Protein AF-A0A416FDR7-F1 (afdb_monomer_lite)

Radius of gyration: 17.63 Å; chains: 1; bounding box: 41×29×49 Å

Foldseek 3Di:
DAWLDDDLAWTWDPLDVQKIKIKGQKDFDDDPQDPFDFQDDDQPQWAAPDPSDDRQWIFGQAKGWDDDDPRGHIDIDGGGFIGGNRTGIDGHPPLVPMDMDMGGDPVVCDDPPVVNVSSVVVVVVVSVD

pLDDT: mean 95.28, std 3.85, range [82.25, 98.5]

Sequence (129 aa):
MEVLAQTEYQDMYRIKDGVLLVVNKFTRMEIPGVDFPLVSGDGKNRRKYNKNCQDALQILKKDFVHEKSWMEDKWQVSAGTVLYHRQPIQVTTDKSKWKYEIKTTGTMFSGTSAEMMDILREIEGVING

Secondary structure (DSSP, 8-state):
-EEEEE-SSEEEEEEETTEEEEEE-EEEPPBTTBSS----SSSTTEEES-TTS-TTEEEESS-EEE---SSS--EEE-TT-EEETTEEEEE---GGG-EEEEEESTT-S---HHHHHHHHHHHHHHHH-

Structure (mmCIF, N/CA/C/O backbone):
data_AF-A0A416FDR7-F1
#
_entry.id   AF-A0A416FDR7-F1
#
loop_
_atom_site.group_PDB
_atom_site.id
_atom_site.type_symbol
_atom_site.label_atom_id
_atom_site.label_alt_id
_atom_site.label_comp_id
_atom_site.label_asym_id
_atom_site.label_entity_id
_atom_site.label_seq_id
_atom_site.pdbx_PDB_ins_code
_atom_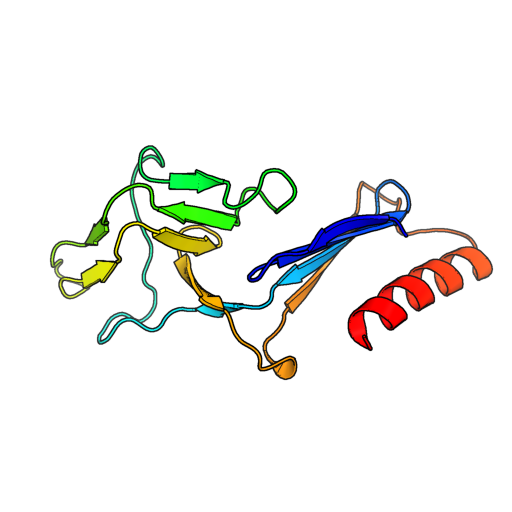site.Cartn_x
_atom_site.Cartn_y
_atom_site.Cartn_z
_atom_site.occupancy
_atom_site.B_iso_or_equiv
_atom_site.auth_seq_id
_atom_site.auth_comp_id
_atom_site.auth_asym_id
_atom_site.auth_atom_id
_atom_site.pdbx_PDB_model_num
ATOM 1 N N . MET A 1 1 ? -15.761 -1.539 12.731 1.00 91.44 1 MET A N 1
ATOM 2 C CA . MET A 1 1 ? -14.916 -1.814 11.545 1.00 91.44 1 MET A CA 1
ATOM 3 C C . MET A 1 1 ? -15.696 -2.154 10.263 1.00 91.44 1 MET A C 1
ATOM 5 O O . MET A 1 1 ? -16.604 -2.975 10.294 1.00 91.44 1 MET A O 1
ATOM 9 N N . GLU A 1 2 ? -15.279 -1.606 9.119 1.00 96.44 2 GLU A N 1
ATOM 10 C CA . GLU A 1 2 ? -15.723 -1.942 7.752 1.00 96.44 2 GLU A CA 1
ATOM 11 C C . GLU A 1 2 ? -14.506 -2.245 6.856 1.00 96.44 2 GLU A C 1
ATOM 13 O O . GLU A 1 2 ? -13.498 -1.536 6.900 1.00 96.44 2 GLU A O 1
ATOM 18 N N . VAL A 1 3 ? -14.601 -3.277 6.011 1.00 97.38 3 VAL A N 1
ATOM 19 C CA . VAL A 1 3 ? -13.572 -3.611 5.012 1.00 97.38 3 VAL A CA 1
ATOM 20 C C . VAL A 1 3 ? -13.833 -2.822 3.728 1.00 97.38 3 VAL A C 1
ATOM 22 O O . VAL A 1 3 ? -14.811 -3.073 3.028 1.00 97.38 3 VAL A O 1
ATOM 25 N N . LEU A 1 4 ? -12.948 -1.882 3.390 1.00 97.19 4 LEU A N 1
ATOM 26 C CA . LEU A 1 4 ? -13.065 -1.062 2.177 1.00 97.19 4 LEU A CA 1
ATOM 27 C C . LEU A 1 4 ? -12.392 -1.723 0.968 1.00 97.19 4 LEU A C 1
ATOM 29 O O . LEU A 1 4 ? -12.878 -1.626 -0.162 1.00 97.19 4 LEU A O 1
ATOM 33 N N . ALA A 1 5 ? -11.250 -2.371 1.192 1.00 97.25 5 ALA A N 1
ATOM 34 C CA . ALA A 1 5 ? -10.518 -3.110 0.173 1.00 97.25 5 ALA A CA 1
ATOM 35 C C . ALA A 1 5 ? -9.719 -4.239 0.819 1.00 97.25 5 ALA A C 1
ATOM 37 O O . ALA A 1 5 ? -9.091 -4.031 1.854 1.00 97.25 5 ALA A O 1
ATOM 38 N N . GLN A 1 6 ? -9.687 -5.391 0.156 1.00 97.19 6 GLN A N 1
ATOM 39 C CA . GLN A 1 6 ? -8.704 -6.437 0.400 1.00 97.19 6 GLN A CA 1
ATOM 40 C C . GLN A 1 6 ? -8.127 -6.849 -0.946 1.00 97.19 6 GLN A C 1
ATOM 42 O O . GLN A 1 6 ? -8.848 -7.326 -1.823 1.00 97.19 6 GLN A O 1
ATOM 47 N N . THR A 1 7 ? -6.847 -6.574 -1.155 1.00 97.69 7 THR A N 1
ATOM 48 C CA . THR A 1 7 ? -6.177 -6.820 -2.439 1.00 97.69 7 THR A CA 1
ATOM 49 C C . THR A 1 7 ? -4.809 -7.427 -2.204 1.00 97.69 7 THR A C 1
ATOM 51 O O . THR A 1 7 ? -4.317 -7.424 -1.085 1.00 97.69 7 THR A O 1
ATOM 54 N N . GLU A 1 8 ? -4.149 -7.920 -3.246 1.00 97.81 8 GLU A N 1
ATOM 55 C CA . GLU A 1 8 ? -2.808 -8.505 -3.113 1.00 97.81 8 GLU A CA 1
ATOM 56 C C . GLU A 1 8 ? -1.779 -7.513 -2.542 1.00 97.81 8 GLU A C 1
ATOM 58 O O . GLU A 1 8 ? -0.911 -7.899 -1.767 1.00 97.81 8 GLU A O 1
ATOM 63 N N . TYR A 1 9 ? -1.911 -6.223 -2.866 1.00 98.31 9 TYR A N 1
ATOM 64 C CA . TYR A 1 9 ? -0.948 -5.189 -2.486 1.00 98.31 9 TYR A CA 1
ATOM 65 C C . TYR A 1 9 ? -1.363 -4.386 -1.255 1.00 98.31 9 TYR A C 1
ATOM 67 O O . TYR A 1 9 ? -0.508 -3.953 -0.483 1.00 98.31 9 TYR A O 1
ATOM 75 N N . GLN A 1 10 ? -2.655 -4.128 -1.074 1.00 98.06 10 GLN A N 1
ATOM 76 C CA . GLN A 1 10 ? -3.110 -3.233 -0.019 1.00 98.06 10 GLN A CA 1
ATOM 77 C C . GLN A 1 10 ? -4.500 -3.588 0.484 1.00 98.06 10 GLN A C 1
ATOM 79 O O . GLN A 1 10 ? -5.430 -3.749 -0.314 1.00 98.06 10 GLN A O 1
ATOM 84 N N . ASP A 1 11 ? -4.631 -3.608 1.805 1.00 98.19 11 ASP A N 1
ATOM 85 C CA . ASP A 1 11 ? -5.915 -3.693 2.482 1.00 98.19 11 ASP A CA 1
ATOM 86 C C . ASP A 1 11 ? -6.239 -2.357 3.146 1.00 98.19 11 ASP A C 1
ATOM 88 O O . ASP A 1 11 ? -5.355 -1.631 3.612 1.00 98.19 11 ASP A O 1
ATOM 92 N N . MET A 1 12 ? -7.521 -2.022 3.149 1.00 97.94 12 MET A N 1
ATOM 93 C CA . MET A 1 12 ? -8.049 -0.767 3.661 1.00 97.94 12 MET A CA 1
ATOM 94 C C . MET A 1 12 ? -9.231 -1.086 4.562 1.00 97.94 12 MET A C 1
ATOM 96 O O . MET A 1 12 ? -10.230 -1.647 4.105 1.00 97.94 12 MET A O 1
ATOM 100 N N . TYR A 1 13 ? -9.136 -0.679 5.819 1.00 98.06 13 TYR A N 1
ATOM 101 C CA . TYR A 1 13 ? -10.182 -0.856 6.814 1.00 98.06 13 TYR A CA 1
ATOM 102 C C . TYR A 1 13 ? -10.608 0.510 7.329 1.00 98.06 13 TYR A C 1
ATOM 104 O O . TYR A 1 13 ? -9.767 1.350 7.650 1.00 98.06 13 TYR A O 1
ATOM 112 N N . ARG A 1 14 ? -11.913 0.741 7.431 1.00 97.50 14 ARG A N 1
ATOM 113 C CA . ARG A 1 14 ? -12.464 1.853 8.202 1.00 97.50 14 ARG A CA 1
ATOM 114 C C . ARG A 1 14 ? -12.741 1.338 9.603 1.00 97.50 14 ARG A C 1
ATOM 116 O O . ARG A 1 14 ? -13.647 0.536 9.795 1.00 97.50 14 ARG A O 1
ATOM 123 N N . ILE A 1 15 ? -11.942 1.776 10.567 1.00 97.62 15 ILE A N 1
ATOM 124 C CA . ILE A 1 15 ? -12.097 1.382 11.973 1.00 97.62 15 ILE A CA 1
ATOM 125 C C . ILE A 1 15 ? -13.351 2.072 12.522 1.00 97.62 15 ILE A C 1
ATOM 127 O O . ILE A 1 15 ? -14.349 1.435 12.855 1.00 97.62 15 ILE A O 1
ATOM 131 N N . LYS A 1 16 ? -13.361 3.402 12.418 1.00 94.94 16 LYS A N 1
ATOM 132 C CA . LYS A 1 16 ? -14.526 4.270 12.625 1.00 94.94 16 LYS A CA 1
ATOM 133 C C . LYS A 1 16 ? -14.514 5.404 11.606 1.00 94.94 16 LYS A C 1
ATOM 135 O O . LYS A 1 16 ? -13.563 5.544 10.834 1.00 94.94 16 LYS A O 1
ATOM 140 N N . ASP A 1 17 ? -15.562 6.221 11.604 1.00 94.06 17 ASP A N 1
ATOM 141 C CA . ASP A 1 17 ? -15.571 7.418 10.768 1.00 94.06 17 ASP A CA 1
ATOM 142 C C . ASP A 1 17 ? -14.349 8.307 11.060 1.00 94.06 17 ASP A C 1
ATOM 144 O O . ASP A 1 17 ? -13.951 8.493 12.213 1.00 94.06 17 ASP A O 1
ATOM 148 N N . GLY A 1 18 ? -13.701 8.784 9.998 1.00 94.56 18 GLY A N 1
ATOM 149 C CA . GLY A 1 18 ? -12.455 9.545 10.085 1.00 94.56 18 GLY A CA 1
ATOM 150 C C . GLY A 1 18 ? -11.216 8.775 10.573 1.00 94.56 18 GLY A C 1
ATOM 151 O O . GLY A 1 18 ? -10.199 9.423 10.802 1.00 94.56 18 GLY A O 1
ATOM 152 N N . VAL A 1 19 ? -11.250 7.442 10.733 1.00 97.19 19 VAL A N 1
ATOM 153 C CA . VAL A 1 19 ? -10.078 6.612 11.089 1.00 97.19 19 VAL A CA 1
ATOM 154 C C . VAL A 1 19 ? -9.970 5.403 10.159 1.00 97.19 19 VAL A C 1
ATOM 156 O O . VAL A 1 19 ? -10.793 4.485 10.195 1.00 97.19 19 VAL A O 1
ATOM 159 N N . LEU A 1 20 ? -8.911 5.374 9.353 1.00 97.62 20 LEU A N 1
ATOM 160 C CA . LEU A 1 20 ? -8.588 4.270 8.455 1.00 97.62 20 LEU A CA 1
ATOM 161 C C . LEU A 1 20 ? -7.328 3.544 8.919 1.00 97.62 20 LEU A C 1
ATOM 163 O O . LEU A 1 20 ? -6.351 4.182 9.300 1.00 97.62 20 LEU A O 1
ATOM 167 N N . LEU A 1 21 ? -7.329 2.222 8.798 1.00 98.19 21 LEU A N 1
ATOM 168 C CA . LEU A 1 21 ? -6.130 1.397 8.855 1.00 98.19 21 LEU A CA 1
ATOM 169 C C . LEU A 1 21 ? -5.779 0.949 7.435 1.00 98.19 21 LEU A C 1
ATOM 171 O O . LEU A 1 21 ? -6.602 0.357 6.733 1.00 98.19 21 LEU A O 1
ATOM 175 N N . VAL A 1 22 ? -4.549 1.232 7.023 1.00 98.25 22 VAL A N 1
ATOM 176 C CA . VAL A 1 22 ? -3.980 0.808 5.745 1.00 98.25 22 VAL A CA 1
ATOM 177 C C . VAL A 1 22 ? -2.929 -0.258 6.002 1.00 98.25 22 VAL A C 1
ATOM 179 O O . VAL A 1 22 ? -2.006 -0.034 6.784 1.00 98.25 22 VAL A O 1
ATOM 182 N N . VAL A 1 23 ? -3.032 -1.389 5.310 1.00 98.44 23 VAL A N 1
ATOM 183 C CA . VAL A 1 23 ? -2.042 -2.471 5.358 1.00 98.44 23 VAL A CA 1
ATOM 184 C C . VAL A 1 23 ? -1.397 -2.599 3.987 1.00 98.44 23 VAL A C 1
ATOM 186 O O . VAL A 1 23 ? -2.044 -3.010 3.029 1.00 98.44 23 VAL A O 1
ATOM 189 N N . ASN A 1 24 ? -0.124 -2.236 3.876 1.00 98.38 24 ASN A N 1
ATOM 190 C CA . ASN A 1 24 ? 0.674 -2.385 2.662 1.00 98.38 24 ASN A CA 1
ATOM 191 C C . ASN A 1 24 ? 1.432 -3.716 2.701 1.00 98.38 24 ASN A C 1
ATOM 193 O O . ASN A 1 24 ? 2.273 -3.920 3.577 1.00 98.38 24 ASN A O 1
ATOM 197 N N . LYS A 1 25 ? 1.169 -4.585 1.722 1.00 98.31 25 LYS A N 1
ATOM 198 C CA . LYS A 1 25 ? 1.659 -5.973 1.642 1.00 98.31 25 LYS A CA 1
ATOM 199 C C . LYS A 1 25 ? 2.723 -6.153 0.562 1.00 98.31 25 LYS A C 1
ATOM 201 O O . LYS A 1 25 ? 2.736 -7.130 -0.182 1.00 98.31 25 LYS A O 1
ATOM 206 N N . PHE A 1 26 ? 3.592 -5.160 0.422 1.00 98.38 26 PHE A N 1
ATOM 207 C CA . PHE A 1 26 ? 4.580 -5.105 -0.647 1.00 98.38 26 PHE A CA 1
ATOM 208 C C . PHE A 1 26 ? 5.914 -4.545 -0.175 1.00 98.38 26 PHE A C 1
ATOM 210 O O . PHE A 1 26 ? 5.995 -3.773 0.782 1.00 98.38 26 PHE A O 1
ATOM 2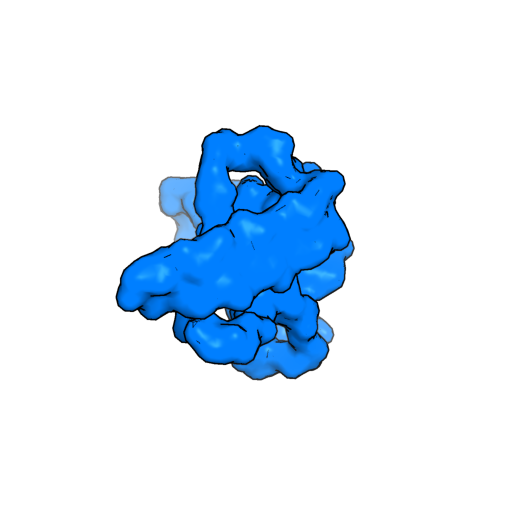17 N N . THR A 1 27 ? 6.958 -4.881 -0.920 1.00 97.75 27 THR A N 1
ATOM 218 C CA . THR A 1 27 ? 8.277 -4.257 -0.830 1.00 97.75 27 THR A CA 1
ATOM 219 C C . THR A 1 27 ? 8.618 -3.560 -2.138 1.00 97.75 27 THR A C 1
ATOM 221 O O . THR A 1 27 ? 7.900 -3.660 -3.136 1.00 97.75 27 THR A O 1
ATOM 224 N N . ARG A 1 28 ? 9.727 -2.819 -2.131 1.00 95.88 28 ARG A N 1
ATOM 225 C CA . ARG A 1 28 ? 10.309 -2.295 -3.364 1.00 95.88 28 ARG A CA 1
ATOM 226 C C . ARG A 1 28 ? 10.672 -3.461 -4.280 1.00 95.88 28 ARG A C 1
ATOM 228 O O . ARG A 1 28 ? 11.192 -4.475 -3.817 1.00 95.88 28 ARG A O 1
ATOM 235 N N . MET A 1 29 ? 10.377 -3.302 -5.562 1.00 96.25 29 MET A N 1
ATOM 236 C CA . MET A 1 29 ? 10.898 -4.188 -6.591 1.00 96.25 29 MET A CA 1
ATOM 237 C C . MET A 1 29 ? 12.369 -3.839 -6.810 1.00 96.25 29 MET A C 1
ATOM 239 O O . MET A 1 29 ? 12.704 -2.670 -7.008 1.00 96.25 29 MET A O 1
ATOM 243 N N . GLU A 1 30 ? 13.234 -4.845 -6.747 1.00 94.19 30 GLU A N 1
ATOM 244 C CA . GLU A 1 30 ? 14.651 -4.683 -7.059 1.00 94.19 30 GLU A CA 1
ATOM 245 C C . GLU A 1 30 ? 14.834 -4.619 -8.573 1.00 94.19 30 GLU A C 1
ATOM 247 O O . GLU A 1 30 ? 14.276 -5.429 -9.315 1.00 94.19 30 GLU A O 1
ATOM 252 N N . ILE A 1 31 ? 15.616 -3.644 -9.028 1.00 92.44 31 ILE A N 1
ATOM 253 C CA . ILE A 1 31 ? 16.020 -3.521 -10.424 1.00 92.44 31 ILE A CA 1
ATOM 254 C C . ILE A 1 31 ? 17.550 -3.554 -10.439 1.00 92.44 31 ILE A C 1
ATOM 256 O O . ILE A 1 31 ? 18.169 -2.704 -9.796 1.00 92.44 31 ILE A O 1
ATOM 260 N N . PRO A 1 32 ? 18.177 -4.533 -11.118 1.00 89.12 32 PRO A N 1
ATOM 261 C CA . PRO A 1 32 ? 19.628 -4.670 -11.119 1.00 89.12 32 PRO A CA 1
ATOM 262 C C . PRO A 1 32 ? 20.330 -3.376 -11.541 1.00 89.12 32 PRO A C 1
ATOM 264 O O . PRO A 1 32 ? 20.024 -2.819 -12.593 1.00 89.12 32 PRO A O 1
ATOM 267 N N . GLY A 1 33 ? 21.267 -2.909 -10.714 1.00 86.94 33 GLY A N 1
ATOM 268 C CA . GLY A 1 33 ? 22.033 -1.685 -10.969 1.00 86.94 33 GLY A CA 1
ATOM 269 C C . GLY A 1 33 ? 21.276 -0.376 -10.718 1.00 86.94 33 GLY A C 1
ATOM 270 O O . GLY A 1 33 ? 21.783 0.679 -11.087 1.00 86.94 33 GLY A O 1
ATOM 271 N N . VAL A 1 34 ? 20.084 -0.420 -10.109 1.00 89.62 34 VAL A N 1
ATOM 272 C CA . VAL A 1 34 ? 19.268 0.771 -9.834 1.00 89.62 34 VAL A CA 1
ATOM 273 C C . VAL A 1 34 ? 18.835 0.790 -8.370 1.00 89.62 34 VAL A C 1
ATOM 275 O O . VAL A 1 34 ? 17.964 0.028 -7.953 1.00 89.62 34 VAL A O 1
ATOM 278 N N . ASP A 1 35 ? 19.397 1.715 -7.594 1.00 85.62 35 ASP A N 1
ATOM 279 C CA . ASP A 1 35 ? 19.135 1.804 -6.151 1.00 85.62 35 ASP A CA 1
ATOM 280 C C . ASP A 1 35 ? 17.706 2.283 -5.832 1.00 85.62 35 ASP A C 1
ATOM 282 O O . ASP A 1 35 ? 17.072 1.832 -4.872 1.00 85.62 35 ASP A O 1
ATOM 286 N N . PHE A 1 36 ? 17.170 3.204 -6.642 1.00 86.56 36 PHE A N 1
ATOM 287 C CA . PHE A 1 36 ? 15.868 3.836 -6.407 1.00 86.56 36 PHE A CA 1
ATOM 288 C C . PHE A 1 36 ? 15.073 4.011 -7.706 1.00 86.56 36 PHE A C 1
ATOM 290 O O . PHE A 1 36 ? 14.881 5.138 -8.165 1.00 86.56 36 PHE A O 1
ATOM 297 N N . PRO A 1 37 ? 14.550 2.919 -8.294 1.00 91.81 37 PRO A N 1
ATOM 298 C CA . PRO A 1 37 ? 13.824 3.013 -9.549 1.00 91.81 37 PRO A CA 1
ATOM 299 C C . PRO A 1 37 ? 12.552 3.844 -9.373 1.00 91.81 37 PRO A C 1
ATOM 301 O O . PRO A 1 37 ? 11.678 3.529 -8.559 1.00 91.81 37 PRO A O 1
ATOM 304 N N . LEU A 1 38 ? 12.443 4.919 -10.151 1.00 93.56 38 LEU A N 1
ATOM 305 C CA . LEU A 1 38 ? 11.285 5.806 -10.169 1.00 93.56 38 LEU A CA 1
ATOM 306 C C . LEU A 1 38 ? 10.731 5.915 -11.584 1.00 93.56 38 LEU A C 1
ATOM 308 O O . LEU A 1 38 ? 11.410 6.356 -12.511 1.00 93.56 38 LEU A O 1
ATOM 312 N N . VAL A 1 39 ? 9.453 5.572 -11.742 1.00 94.38 39 VAL A N 1
ATOM 313 C CA . VAL A 1 39 ? 8.742 5.765 -13.007 1.00 94.38 39 VAL A CA 1
ATOM 314 C C . VAL A 1 39 ? 8.388 7.245 -13.162 1.00 94.38 39 VAL A C 1
ATOM 316 O O . VAL A 1 39 ? 7.442 7.763 -12.556 1.00 94.38 39 VAL A O 1
ATOM 319 N N . SER A 1 40 ? 9.177 7.940 -13.975 1.00 88.69 40 SER A N 1
ATOM 320 C CA . SER A 1 40 ? 9.016 9.362 -14.272 1.00 88.69 40 SER A CA 1
ATOM 321 C C . SER A 1 40 ? 7.856 9.629 -15.252 1.00 88.69 40 SER A C 1
ATOM 323 O O . SER A 1 40 ? 7.172 8.719 -15.725 1.00 88.69 40 SER A O 1
ATOM 325 N N . GLY A 1 41 ? 7.570 10.909 -15.507 1.00 86.19 41 GLY A N 1
ATOM 326 C CA . GLY A 1 41 ? 6.552 11.347 -16.468 1.00 86.19 41 GLY A CA 1
ATOM 327 C C . GLY A 1 41 ? 5.228 11.825 -15.860 1.00 86.19 41 GLY A C 1
ATOM 328 O O . GLY A 1 41 ? 4.952 11.677 -14.661 1.00 86.19 41 GLY A O 1
ATOM 329 N N . ASP A 1 42 ? 4.391 12.385 -16.736 1.00 83.62 42 ASP A N 1
ATOM 330 C CA . ASP A 1 42 ? 3.163 13.145 -16.438 1.00 83.62 42 ASP A CA 1
ATOM 331 C C . ASP A 1 42 ? 1.994 12.320 -15.865 1.00 83.62 42 ASP A C 1
ATOM 333 O O . ASP A 1 42 ? 0.932 12.851 -15.553 1.00 83.62 42 ASP A O 1
ATOM 337 N N . GLY A 1 43 ? 2.179 11.010 -15.702 1.00 87.50 43 GLY A N 1
ATOM 338 C CA . GLY A 1 43 ? 1.170 10.109 -15.153 1.00 87.50 43 GLY A CA 1
ATOM 339 C C . GLY A 1 43 ? 0.149 9.590 -16.149 1.00 87.50 43 GLY A C 1
ATOM 340 O O . GLY A 1 43 ? -0.647 8.725 -15.786 1.00 87.50 43 GLY A O 1
ATOM 341 N N . LYS A 1 44 ? 0.224 9.971 -17.428 1.00 92.69 44 LYS A N 1
ATOM 342 C CA . LYS A 1 44 ? -0.646 9.395 -18.461 1.00 92.69 44 LYS A CA 1
ATOM 343 C C . LYS A 1 44 ? -0.419 7.904 -18.671 1.00 92.69 44 LYS A C 1
ATOM 345 O O . LYS A 1 44 ? -1.329 7.252 -19.170 1.00 92.69 44 LYS A O 1
ATOM 350 N N . ASN A 1 45 ? 0.729 7.344 -18.283 1.00 95.12 45 ASN A N 1
ATOM 351 C CA . ASN A 1 45 ? 1.004 5.903 -18.378 1.00 95.12 45 ASN A CA 1
ATOM 352 C C . ASN A 1 45 ? 0.610 5.093 -17.123 1.00 95.12 45 ASN A C 1
ATOM 354 O O . ASN A 1 45 ? 0.890 3.903 -17.026 1.00 95.12 45 ASN A O 1
ATOM 358 N N . ARG A 1 46 ? -0.061 5.698 -16.143 1.00 95.69 46 ARG A N 1
ATOM 359 C CA . ARG A 1 46 ? -0.498 4.992 -14.932 1.00 95.69 46 ARG A CA 1
ATOM 360 C C . ARG A 1 46 ? -1.964 5.263 -14.633 1.00 95.69 46 ARG A C 1
ATOM 362 O O . ARG A 1 46 ? -2.555 6.213 -15.145 1.00 95.69 46 ARG A O 1
ATOM 369 N N . ARG A 1 47 ? -2.579 4.371 -13.867 1.00 97.00 47 ARG A N 1
ATOM 370 C CA . ARG A 1 47 ? -3.927 4.536 -13.307 1.00 97.00 47 ARG A CA 1
ATOM 371 C C . ARG A 1 47 ? -3.956 3.978 -11.894 1.00 97.00 47 ARG A C 1
ATOM 373 O O . ARG A 1 47 ? -3.072 3.210 -11.533 1.00 97.00 47 ARG A O 1
ATOM 380 N N . LYS A 1 48 ? -4.974 4.331 -11.114 1.00 97.50 48 LYS A N 1
ATOM 381 C CA . LYS A 1 48 ? -5.184 3.748 -9.786 1.00 97.50 48 LYS A CA 1
ATOM 382 C C . LYS A 1 48 ? -5.291 2.221 -9.885 1.00 97.50 48 LYS A C 1
ATOM 384 O O . LYS A 1 48 ? -5.951 1.716 -10.801 1.00 97.50 48 LYS A O 1
ATOM 389 N N . TYR A 1 49 ? -4.631 1.511 -8.971 1.00 98.12 49 TYR A N 1
ATOM 390 C CA . TYR A 1 49 ? -4.621 0.046 -8.936 1.00 98.12 49 TYR A CA 1
ATOM 391 C C . TYR A 1 49 ? -6.029 -0.507 -8.684 1.00 98.12 49 TYR A C 1
ATOM 393 O O . TYR A 1 49 ? -6.565 -1.272 -9.482 1.00 98.12 49 TYR A O 1
ATOM 401 N N . ASN A 1 50 ? -6.669 -0.020 -7.622 1.00 97.69 50 ASN A N 1
ATOM 402 C CA . ASN A 1 50 ? -8.036 -0.353 -7.248 1.00 97.69 50 ASN A CA 1
ATOM 403 C C . ASN A 1 50 ? -8.738 0.912 -6.741 1.00 97.69 50 ASN A C 1
ATOM 405 O O . ASN A 1 50 ? -8.123 1.705 -6.030 1.00 97.69 50 ASN A O 1
ATOM 409 N N . LYS A 1 51 ? -10.019 1.104 -7.082 1.00 96.00 51 LYS A N 1
ATOM 410 C CA . LYS A 1 51 ? -10.801 2.295 -6.701 1.00 96.00 51 LYS A CA 1
ATOM 411 C C . LYS A 1 51 ? -10.800 2.581 -5.191 1.00 96.00 51 LYS A C 1
ATOM 413 O O . LYS A 1 51 ? -10.788 3.752 -4.816 1.00 96.00 51 LYS A O 1
ATOM 418 N N . ASN A 1 52 ? -10.735 1.536 -4.365 1.00 95.00 52 ASN A N 1
ATOM 419 C CA . ASN A 1 52 ? -10.819 1.623 -2.906 1.00 95.00 52 ASN A CA 1
ATOM 420 C C . ASN A 1 52 ? -9.445 1.643 -2.211 1.00 95.00 52 ASN A C 1
ATOM 422 O O . ASN A 1 52 ? -9.384 1.841 -1.003 1.00 95.00 52 ASN A O 1
ATOM 426 N N . CYS A 1 53 ? -8.346 1.456 -2.948 1.00 96.69 53 CYS A N 1
ATOM 427 C CA . CYS A 1 53 ? -6.990 1.620 -2.418 1.00 96.69 53 CYS A CA 1
ATOM 428 C C . CYS A 1 53 ? -6.590 3.102 -2.345 1.00 96.69 53 CYS A C 1
ATOM 430 O O . CYS A 1 53 ? -7.304 3.993 -2.810 1.00 96.69 53 CYS A O 1
ATOM 432 N N . GLN A 1 54 ? -5.412 3.377 -1.798 1.00 96.12 54 GLN A N 1
ATOM 433 C CA . GLN A 1 54 ? -4.795 4.698 -1.846 1.00 96.12 54 GLN A CA 1
ATOM 434 C C . GLN A 1 54 ? -4.476 5.121 -3.287 1.00 96.12 54 GLN A C 1
ATOM 436 O O . GLN A 1 54 ? -4.056 4.304 -4.104 1.00 96.12 54 GLN A O 1
ATOM 441 N N . ASP A 1 55 ? -4.593 6.415 -3.596 1.00 96.06 55 ASP A N 1
ATOM 442 C CA . ASP A 1 55 ? -4.279 6.953 -4.934 1.00 96.06 55 ASP A CA 1
ATOM 443 C C . ASP A 1 55 ? -2.800 6.800 -5.316 1.00 96.06 55 ASP A C 1
ATOM 445 O O . ASP A 1 55 ? -2.456 6.734 -6.498 1.00 96.06 55 ASP A O 1
ATOM 449 N N . ALA A 1 56 ? -1.928 6.708 -4.307 1.00 96.12 56 ALA A N 1
ATOM 450 C CA . ALA A 1 56 ? -0.508 6.431 -4.475 1.00 96.12 56 ALA A CA 1
ATOM 451 C C . ALA A 1 56 ? -0.228 5.019 -5.012 1.00 96.12 56 ALA A C 1
ATOM 453 O O . ALA A 1 56 ? 0.849 4.811 -5.572 1.00 96.12 56 ALA A O 1
ATOM 454 N N . LEU A 1 57 ? -1.173 4.080 -4.856 1.00 98.12 57 LEU A N 1
ATOM 455 C CA . LEU A 1 57 ? -1.086 2.726 -5.390 1.00 98.12 57 LEU A CA 1
ATOM 456 C C . LEU A 1 57 ? -1.631 2.708 -6.822 1.00 98.12 57 LEU A C 1
ATOM 458 O O . LEU A 1 57 ? -2.836 2.822 -7.077 1.00 98.12 57 LEU A O 1
ATOM 462 N N . GLN A 1 58 ? -0.719 2.591 -7.777 1.00 98.31 58 GLN A N 1
ATOM 463 C CA . GLN A 1 58 ? -0.992 2.750 -9.201 1.00 98.31 58 GLN A CA 1
ATOM 464 C C . GLN A 1 58 ? -0.515 1.527 -9.978 1.00 98.31 58 GLN A C 1
ATOM 466 O O . GLN A 1 58 ? 0.303 0.761 -9.496 1.00 98.31 58 GLN A O 1
ATOM 471 N N . ILE A 1 59 ? -1.007 1.349 -11.197 1.00 98.44 59 ILE A N 1
ATOM 472 C CA . ILE A 1 59 ? -0.578 0.293 -12.115 1.00 98.44 59 ILE A CA 1
ATOM 473 C C . ILE A 1 59 ? -0.216 0.898 -13.468 1.00 98.44 59 ILE A C 1
ATOM 475 O O . ILE A 1 59 ? -0.903 1.808 -13.956 1.00 98.44 59 ILE A O 1
ATOM 479 N N . LEU A 1 60 ? 0.875 0.412 -14.060 1.00 98.38 60 LEU A N 1
ATOM 480 C CA . LEU A 1 60 ? 1.312 0.823 -15.390 1.00 98.38 60 LEU A CA 1
ATOM 481 C C . LEU A 1 60 ? 0.370 0.309 -16.478 1.00 98.38 60 LEU A C 1
ATOM 483 O O . LEU A 1 60 ? -0.031 -0.853 -16.478 1.00 98.38 60 LEU A O 1
ATOM 487 N N . LYS A 1 61 ? 0.032 1.188 -17.426 1.00 97.88 61 LYS A N 1
ATOM 488 C CA . LYS A 1 61 ? -0.823 0.867 -18.582 1.00 97.88 61 LYS A CA 1
ATOM 489 C C . LYS A 1 61 ? -0.028 0.360 -19.785 1.00 97.88 61 LYS A C 1
ATOM 491 O O . LYS A 1 61 ? -0.587 -0.334 -20.624 1.00 97.88 61 LYS A O 1
ATOM 496 N N . LYS A 1 62 ? 1.239 0.747 -19.884 1.00 97.38 62 LYS A N 1
ATOM 497 C CA . LYS A 1 62 ? 2.203 0.362 -20.917 1.00 97.38 62 LYS A CA 1
ATOM 498 C C . LYS A 1 62 ? 3.566 0.208 -20.259 1.00 97.38 62 LYS A C 1
ATOM 500 O O . LYS A 1 62 ? 3.781 0.765 -19.178 1.00 97.38 62 LYS A O 1
ATOM 505 N N . ASP A 1 63 ? 4.475 -0.464 -20.947 1.00 97.69 63 ASP A N 1
ATOM 506 C CA . ASP A 1 63 ? 5.870 -0.558 -20.536 1.00 97.69 63 ASP A CA 1
ATOM 507 C C . ASP A 1 63 ? 6.459 0.835 -20.286 1.00 97.69 63 ASP A C 1
ATOM 509 O O . ASP A 1 63 ? 6.117 1.822 -20.950 1.00 97.69 63 ASP A O 1
ATOM 513 N N . PHE A 1 64 ? 7.326 0.917 -19.287 1.00 96.88 64 PHE A N 1
ATOM 514 C CA . PHE A 1 64 ? 8.127 2.090 -18.995 1.00 96.88 64 PHE A CA 1
ATOM 515 C C . PHE A 1 64 ? 9.592 1.737 -19.201 1.00 96.88 64 PHE A C 1
ATOM 517 O O . PHE A 1 64 ? 10.074 0.740 -18.668 1.00 96.88 64 PHE A O 1
ATOM 524 N N . VAL A 1 65 ? 10.291 2.588 -19.944 1.00 95.69 65 VAL A N 1
ATOM 525 C CA . VAL A 1 65 ? 11.725 2.479 -20.185 1.00 95.69 65 VAL A CA 1
ATOM 526 C C . VAL A 1 65 ? 12.376 3.741 -19.640 1.00 95.69 65 VAL A C 1
ATOM 528 O O . VAL A 1 65 ? 12.029 4.852 -20.045 1.00 95.69 65 VAL A O 1
ATOM 531 N N . HIS A 1 66 ? 13.305 3.563 -18.712 1.00 93.38 66 HIS A N 1
ATOM 532 C CA . HIS A 1 66 ? 14.259 4.587 -18.332 1.00 93.38 66 HIS A CA 1
ATOM 533 C C . HIS A 1 66 ? 15.459 4.461 -19.263 1.00 93.38 66 HIS A C 1
ATOM 535 O O . HIS A 1 66 ? 16.160 3.449 -19.244 1.00 93.38 66 HIS A O 1
ATOM 541 N N . GLU A 1 67 ? 15.682 5.466 -20.104 1.00 92.12 67 GLU A N 1
ATOM 542 C CA . GLU A 1 67 ? 16.868 5.491 -20.954 1.00 92.12 67 GLU A CA 1
ATOM 543 C C . GLU A 1 67 ? 18.117 5.784 -20.130 1.00 92.12 67 GLU A C 1
ATOM 545 O O . GLU A 1 67 ? 18.063 6.526 -19.153 1.00 92.12 67 GLU A O 1
ATOM 550 N N . LYS A 1 68 ? 19.248 5.213 -20.551 1.00 89.50 68 LYS A N 1
ATOM 551 C CA . LYS A 1 68 ? 20.526 5.406 -19.868 1.00 89.50 68 LYS A CA 1
ATOM 552 C C . LYS A 1 68 ? 20.827 6.896 -19.700 1.00 89.50 68 LYS A C 1
ATOM 554 O O . LYS A 1 68 ? 20.749 7.667 -20.658 1.00 89.50 68 LYS A O 1
ATOM 559 N N . SER A 1 69 ? 21.235 7.271 -18.496 1.00 85.06 69 SER A N 1
ATOM 560 C CA . SER A 1 69 ? 21.720 8.606 -18.170 1.00 85.06 69 SER A CA 1
ATOM 561 C C . SER A 1 69 ? 23.178 8.548 -17.709 1.00 85.06 69 SER A C 1
ATOM 563 O O . SER A 1 69 ? 23.821 7.499 -17.722 1.00 85.06 69 SER A O 1
ATOM 565 N N . TRP A 1 70 ? 23.727 9.695 -17.315 1.00 85.31 70 TRP A N 1
ATOM 566 C CA . TRP A 1 70 ? 25.054 9.761 -16.704 1.00 85.31 70 TRP A CA 1
ATOM 567 C C . TRP A 1 70 ? 25.069 9.253 -15.248 1.00 85.31 70 TRP A C 1
ATOM 569 O O . TRP A 1 70 ? 26.150 9.025 -14.715 1.00 85.31 70 TRP A O 1
ATOM 579 N N . MET A 1 71 ? 23.897 9.080 -14.616 1.00 82.25 71 MET A N 1
ATOM 580 C CA . MET A 1 71 ? 23.749 8.614 -13.226 1.00 82.25 71 MET A CA 1
ATOM 581 C C . MET A 1 71 ? 23.249 7.173 -13.113 1.00 82.25 71 MET A C 1
ATOM 583 O O . MET A 1 71 ? 23.530 6.514 -12.120 1.00 82.25 71 MET A O 1
ATOM 587 N N . GLU A 1 72 ? 22.480 6.702 -14.094 1.00 82.25 72 GLU A N 1
ATOM 588 C CA . GLU A 1 72 ? 21.751 5.434 -14.023 1.00 82.25 72 GLU A CA 1
ATOM 589 C C . GLU A 1 72 ? 21.842 4.690 -15.358 1.00 82.25 72 GLU A C 1
ATOM 591 O O . GLU A 1 72 ? 21.750 5.292 -16.436 1.00 82.25 72 GLU A O 1
ATOM 596 N N . ASP A 1 73 ? 22.000 3.367 -15.290 1.00 88.81 73 ASP A N 1
ATOM 597 C CA . ASP A 1 73 ? 21.913 2.506 -16.466 1.00 88.81 73 ASP A CA 1
ATOM 598 C C . ASP A 1 73 ? 20.478 2.422 -17.003 1.00 88.81 73 ASP A C 1
ATOM 600 O O . ASP A 1 73 ? 19.502 2.757 -16.334 1.00 88.81 73 ASP A O 1
ATOM 604 N N . LYS A 1 74 ? 20.341 1.970 -18.255 1.00 93.50 74 LYS A N 1
ATOM 605 C CA . LYS A 1 74 ? 19.028 1.732 -18.860 1.00 93.50 74 LYS A CA 1
ATOM 606 C C . LYS A 1 74 ? 18.304 0.624 -18.098 1.00 93.50 74 LYS A C 1
ATOM 608 O O . LYS A 1 74 ? 18.842 -0.470 -17.942 1.00 93.50 74 LYS A O 1
ATOM 613 N N . TRP A 1 75 ? 17.050 0.865 -17.736 1.00 95.06 75 TRP A N 1
ATOM 614 C CA . TRP A 1 75 ? 16.186 -0.141 -17.125 1.00 95.06 75 TRP A CA 1
ATOM 615 C C . TRP A 1 75 ? 14.749 -0.013 -17.619 1.00 95.06 75 TRP A C 1
ATOM 617 O O . TRP A 1 75 ? 14.350 1.000 -18.192 1.00 95.06 75 TRP A O 1
ATOM 627 N N . GLN A 1 76 ? 13.958 -1.064 -17.426 1.00 95.75 76 GLN A N 1
ATOM 628 C CA . GLN A 1 76 ? 12.563 -1.079 -17.848 1.00 95.75 76 GLN A CA 1
ATOM 629 C C . GLN A 1 76 ? 11.689 -1.863 -16.878 1.00 95.75 76 GLN A C 1
ATOM 631 O O . GLN A 1 76 ? 12.152 -2.788 -16.213 1.00 95.75 76 GLN A O 1
ATOM 636 N N . VAL A 1 77 ? 10.410 -1.509 -16.841 1.00 96.88 77 VAL A N 1
ATOM 637 C CA . VAL A 1 77 ? 9.362 -2.274 -16.162 1.00 96.88 77 VAL A CA 1
ATOM 638 C C . VAL A 1 77 ? 8.162 -2.412 -17.089 1.00 96.88 77 VAL A C 1
ATOM 640 O O . VAL A 1 77 ? 7.782 -1.469 -17.785 1.00 96.88 77 VAL A O 1
ATOM 643 N N . SER A 1 78 ? 7.565 -3.597 -17.105 1.00 97.56 78 SER A N 1
ATOM 644 C CA . SER A 1 78 ? 6.468 -3.915 -18.015 1.00 97.56 78 SER A CA 1
ATOM 645 C C . SER A 1 78 ? 5.142 -3.269 -17.606 1.00 97.56 78 SER A C 1
ATOM 647 O O . SER A 1 78 ? 4.917 -2.892 -16.450 1.00 97.56 78 SER A O 1
ATOM 649 N N . ALA A 1 79 ? 4.227 -3.171 -18.566 1.00 98.12 79 ALA A N 1
ATOM 650 C CA . ALA A 1 79 ? 2.818 -2.919 -18.317 1.00 98.12 79 ALA A CA 1
ATOM 651 C C . ALA A 1 79 ? 2.285 -3.905 -17.266 1.00 98.12 79 ALA A C 1
ATOM 653 O O . ALA A 1 79 ? 2.662 -5.075 -17.243 1.00 98.12 79 ALA A O 1
ATOM 654 N N . GLY A 1 80 ? 1.402 -3.435 -16.388 1.00 98.19 80 GLY A N 1
ATOM 655 C CA . GLY A 1 80 ? 0.894 -4.238 -15.276 1.00 98.19 80 GLY A CA 1
ATOM 656 C C . GLY A 1 80 ? 1.738 -4.173 -14.000 1.00 98.19 80 GLY A C 1
ATOM 657 O O . GLY A 1 80 ? 1.217 -4.507 -12.939 1.00 98.19 80 GLY A O 1
ATOM 658 N N . THR A 1 81 ? 2.974 -3.660 -14.041 1.00 98.38 81 THR A N 1
ATOM 659 C CA . THR A 1 81 ? 3.744 -3.412 -12.813 1.00 98.38 81 THR A CA 1
ATOM 660 C C . THR A 1 81 ? 3.021 -2.404 -11.922 1.00 98.38 81 THR A C 1
ATOM 662 O O . THR A 1 81 ? 2.620 -1.318 -12.365 1.00 98.38 81 THR A O 1
ATOM 665 N N . VAL A 1 82 ? 2.861 -2.770 -10.651 1.00 98.50 82 VAL A N 1
ATOM 666 C CA . VAL A 1 82 ? 2.257 -1.916 -9.628 1.00 98.50 82 VAL A CA 1
ATOM 667 C C . VAL A 1 82 ? 3.321 -0.990 -9.049 1.00 98.50 82 VAL A C 1
ATOM 669 O O . VAL A 1 82 ? 4.472 -1.371 -8.836 1.00 98.50 82 VAL A O 1
ATOM 672 N N . LEU A 1 83 ? 2.924 0.256 -8.823 1.00 98.31 83 LEU A N 1
ATOM 673 C CA . LEU A 1 83 ? 3.749 1.326 -8.298 1.00 98.31 83 LEU A CA 1
ATOM 674 C C . LEU A 1 83 ? 3.159 1.840 -6.985 1.00 98.31 83 LEU A C 1
ATOM 676 O O . LEU A 1 83 ? 1.942 1.996 -6.871 1.00 98.31 83 LEU A O 1
ATOM 680 N N . TYR A 1 84 ? 4.021 2.220 -6.046 1.00 97.69 84 TYR A N 1
ATOM 681 C CA . TYR A 1 84 ? 3.654 3.032 -4.887 1.00 97.69 84 TYR A CA 1
ATOM 682 C C . TYR A 1 84 ? 4.479 4.318 -4.889 1.00 97.69 84 TYR A C 1
ATOM 684 O O . TYR A 1 84 ? 5.706 4.272 -4.912 1.00 97.69 84 TYR A O 1
ATOM 692 N N . HIS A 1 85 ? 3.825 5.480 -4.955 1.00 95.44 85 HIS A N 1
ATOM 693 C CA . HIS A 1 85 ? 4.499 6.778 -5.149 1.00 95.44 85 HIS A CA 1
ATOM 694 C C . HIS A 1 85 ? 5.472 6.808 -6.348 1.00 95.44 85 HIS A C 1
ATOM 696 O O . HIS A 1 85 ? 6.521 7.452 -6.298 1.00 95.44 85 HIS A O 1
ATOM 702 N N . ARG A 1 86 ? 5.089 6.154 -7.458 1.00 96.12 86 ARG A N 1
ATOM 703 C CA . ARG A 1 86 ? 5.883 5.962 -8.696 1.00 96.12 86 ARG A CA 1
ATOM 704 C C . ARG A 1 86 ? 7.035 4.956 -8.597 1.00 96.12 86 ARG A C 1
ATOM 706 O O . ARG A 1 86 ? 7.668 4.690 -9.614 1.00 96.12 86 ARG A O 1
ATOM 713 N N . GLN A 1 87 ? 7.297 4.391 -7.425 1.00 96.88 87 GLN A N 1
ATOM 714 C CA . GLN A 1 87 ? 8.304 3.352 -7.256 1.00 96.88 87 GLN A CA 1
ATOM 715 C C . GLN A 1 87 ? 7.704 1.980 -7.594 1.00 96.88 87 GLN A C 1
ATOM 717 O O . GLN A 1 87 ? 6.651 1.662 -7.039 1.00 96.88 87 GLN A O 1
ATOM 722 N N . PRO A 1 88 ? 8.330 1.168 -8.465 1.00 98.06 88 PRO A N 1
ATOM 723 C CA . PRO A 1 88 ? 7.934 -0.218 -8.688 1.00 98.06 88 PRO A CA 1
ATOM 724 C C . PRO A 1 88 ? 7.965 -1.040 -7.400 1.00 98.06 88 PRO A C 1
ATOM 726 O O . PRO A 1 88 ? 8.900 -0.943 -6.599 1.00 98.06 88 PRO A O 1
ATOM 729 N N . ILE A 1 89 ? 6.927 -1.845 -7.196 1.00 98.31 89 ILE A N 1
ATOM 730 C CA . ILE A 1 89 ? 6.758 -2.668 -6.000 1.00 98.31 89 ILE A CA 1
ATOM 731 C C . ILE A 1 89 ? 6.350 -4.093 -6.358 1.00 98.31 89 ILE A C 1
ATOM 733 O O . ILE A 1 89 ? 5.763 -4.355 -7.409 1.00 98.31 89 ILE A O 1
ATOM 737 N N . GLN A 1 90 ? 6.626 -5.013 -5.445 1.00 98.00 90 GLN A N 1
ATOM 738 C CA . GLN A 1 90 ? 6.249 -6.417 -5.553 1.00 98.00 90 GLN A CA 1
ATOM 739 C C . GLN A 1 90 ? 5.542 -6.868 -4.280 1.00 98.00 90 GLN A C 1
ATOM 741 O O . GLN A 1 90 ? 5.897 -6.434 -3.181 1.00 98.00 90 GLN A O 1
ATOM 746 N N . VAL A 1 91 ? 4.527 -7.719 -4.433 1.00 98.25 91 VAL A N 1
ATOM 747 C CA . VAL A 1 91 ? 3.826 -8.323 -3.295 1.00 98.25 91 VAL A CA 1
ATOM 748 C C . VAL A 1 91 ? 4.824 -9.111 -2.456 1.00 98.25 91 VAL A C 1
ATOM 750 O O . VAL A 1 91 ? 5.753 -9.725 -2.981 1.00 98.25 91 VAL A O 1
ATOM 753 N N . THR A 1 92 ? 4.626 -9.113 -1.145 1.00 97.69 92 THR A N 1
ATOM 754 C CA . THR A 1 92 ? 5.370 -9.982 -0.243 1.00 97.69 92 THR A CA 1
ATOM 755 C C . THR A 1 92 ? 4.416 -10.727 0.678 1.00 97.69 92 THR A C 1
ATOM 757 O O . THR A 1 92 ? 3.477 -10.152 1.223 1.00 97.69 92 THR A O 1
ATOM 760 N N . THR A 1 93 ? 4.667 -12.018 0.870 1.00 95.75 93 THR A N 1
ATOM 761 C CA . THR A 1 93 ? 3.975 -12.848 1.867 1.00 95.75 93 THR A CA 1
ATOM 762 C C . THR A 1 93 ? 4.638 -12.771 3.243 1.00 95.75 93 THR A C 1
ATOM 764 O O . THR A 1 93 ? 4.090 -13.268 4.223 1.00 95.75 93 THR A O 1
ATOM 767 N N . ASP A 1 94 ? 5.807 -12.135 3.336 1.00 97.00 94 ASP A N 1
ATOM 768 C CA . ASP A 1 94 ? 6.526 -11.929 4.586 1.00 97.00 94 ASP A CA 1
ATOM 769 C C . ASP A 1 94 ? 5.860 -10.799 5.380 1.00 97.00 94 ASP A C 1
ATOM 771 O O . ASP A 1 94 ? 6.118 -9.611 5.159 1.00 97.00 94 ASP A O 1
ATOM 775 N N . LYS A 1 95 ? 4.983 -11.182 6.313 1.00 95.50 95 LYS A N 1
ATOM 776 C CA . LYS A 1 95 ? 4.209 -10.258 7.155 1.00 95.50 95 LYS A CA 1
ATOM 777 C C . LYS A 1 95 ? 5.097 -9.313 7.973 1.00 95.50 95 LYS A C 1
ATOM 779 O O . LYS A 1 95 ? 4.661 -8.208 8.285 1.00 95.50 95 LYS A O 1
ATOM 784 N N . SER A 1 96 ? 6.352 -9.682 8.258 1.00 96.31 96 SER A N 1
ATOM 785 C CA . SER A 1 96 ? 7.305 -8.800 8.953 1.00 96.31 96 SER A CA 1
ATOM 786 C C . SER A 1 96 ? 7.718 -7.580 8.119 1.00 96.31 96 SER A C 1
ATOM 788 O O . SER A 1 96 ? 8.162 -6.570 8.664 1.00 96.31 96 SER A O 1
ATOM 790 N N . LYS A 1 97 ? 7.538 -7.649 6.795 1.00 97.50 97 LYS A N 1
ATOM 791 C CA . LYS A 1 97 ? 7.823 -6.560 5.851 1.00 97.50 97 LYS A CA 1
ATOM 792 C C . LYS A 1 97 ? 6.591 -5.727 5.512 1.00 97.50 97 LYS A C 1
ATOM 794 O O . LYS A 1 97 ? 6.719 -4.722 4.808 1.00 97.50 97 LYS A O 1
ATOM 799 N N . TRP A 1 98 ? 5.411 -6.125 5.985 1.00 98.00 98 TRP A N 1
ATOM 800 C CA . TRP A 1 98 ? 4.193 -5.350 5.783 1.00 98.00 98 TRP A CA 1
ATOM 801 C C . TRP A 1 98 ? 4.258 -4.052 6.580 1.00 98.00 98 TRP A C 1
ATOM 803 O O . TRP A 1 98 ? 4.845 -3.985 7.660 1.00 98.00 98 TRP A O 1
ATOM 813 N N . LYS A 1 99 ? 3.644 -3.001 6.039 1.00 97.94 99 LYS A N 1
ATOM 814 C CA . LYS A 1 99 ? 3.568 -1.698 6.706 1.00 97.94 99 LYS A CA 1
ATOM 815 C C . LYS A 1 99 ? 2.128 -1.363 7.032 1.00 97.94 99 LYS A C 1
ATOM 817 O O . LYS A 1 99 ? 1.282 -1.371 6.142 1.00 97.94 99 LYS A O 1
ATOM 822 N N . TYR A 1 100 ? 1.895 -1.010 8.286 1.00 97.88 100 TYR A N 1
ATOM 823 C CA . TYR A 1 100 ? 0.594 -0.622 8.809 1.00 97.88 100 TYR A CA 1
ATOM 824 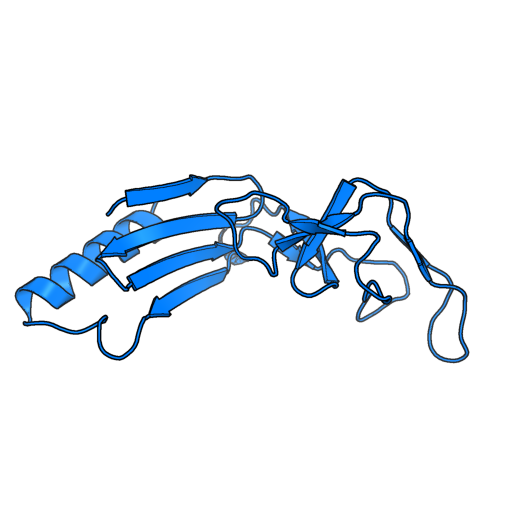C C . TYR A 1 100 ? 0.604 0.884 9.056 1.00 97.88 100 TYR A C 1
ATOM 826 O O . TYR A 1 100 ? 1.553 1.415 9.632 1.00 97.88 100 TYR A O 1
ATOM 834 N N . GLU A 1 101 ? -0.425 1.582 8.594 1.00 97.25 101 GLU A N 1
ATOM 835 C CA . GLU A 1 101 ? -0.554 3.031 8.738 1.00 97.25 101 GLU A CA 1
ATOM 836 C C . GLU A 1 101 ? -1.969 3.370 9.202 1.00 97.25 101 GLU A C 1
ATOM 838 O O . GLU A 1 101 ? -2.947 2.950 8.584 1.00 97.25 101 GLU A O 1
ATOM 843 N N . ILE A 1 102 ? -2.080 4.153 10.277 1.00 97.06 102 ILE A N 1
ATOM 844 C CA . ILE A 1 102 ? -3.352 4.738 10.703 1.00 97.06 102 ILE A CA 1
ATOM 845 C C . ILE A 1 102 ? -3.463 6.120 10.064 1.00 97.06 102 ILE A C 1
ATOM 847 O O . ILE A 1 102 ? -2.597 6.972 10.261 1.00 97.06 102 ILE A O 1
ATOM 851 N N . LYS A 1 103 ? -4.543 6.354 9.318 1.00 95.88 103 LYS A N 1
ATOM 852 C CA . LYS A 1 103 ? -4.880 7.662 8.748 1.00 95.88 103 LYS A CA 1
ATOM 853 C C . LYS A 1 103 ? -6.098 8.230 9.440 1.00 95.88 103 LYS A C 1
ATOM 855 O O . LYS A 1 103 ? -7.113 7.548 9.564 1.00 95.88 103 LYS A O 1
ATOM 860 N N . THR A 1 104 ? -6.004 9.486 9.853 1.00 96.62 104 THR A N 1
ATOM 861 C CA . THR A 1 104 ? -7.049 10.148 10.631 1.00 96.62 104 THR A CA 1
ATOM 862 C C . THR A 1 104 ? -7.508 11.432 9.953 1.00 96.62 104 THR A C 1
ATOM 864 O O . THR A 1 104 ? -6.741 12.116 9.273 1.00 96.62 104 THR A O 1
ATOM 867 N N . THR A 1 105 ? -8.776 11.778 10.138 1.00 95.12 105 THR A N 1
ATOM 868 C CA . THR A 1 105 ? -9.309 13.100 9.811 1.00 95.12 105 THR A CA 1
ATOM 869 C C . THR A 1 105 ? -9.331 13.933 11.086 1.00 95.12 105 THR A C 1
ATOM 871 O O . THR A 1 105 ? -10.061 13.614 12.020 1.00 95.12 105 THR A O 1
ATOM 874 N N . GLY A 1 106 ? -8.519 14.990 11.150 1.00 93.44 106 GLY A N 1
ATOM 875 C CA . GLY A 1 106 ? -8.437 15.858 12.328 1.00 93.44 106 GLY A CA 1
ATOM 876 C C . GLY A 1 106 ? -8.162 15.073 13.615 1.00 93.44 106 GLY A C 1
ATOM 877 O O . GLY A 1 106 ? -7.216 14.290 13.689 1.00 93.44 106 GLY A O 1
ATOM 878 N N . THR A 1 107 ? -9.011 15.266 14.623 1.00 91.81 107 THR A N 1
ATOM 879 C CA . THR A 1 107 ? -8.901 14.638 15.948 1.00 91.81 107 THR A CA 1
ATOM 880 C C . THR A 1 107 ? -9.750 13.369 16.096 1.00 91.81 107 THR A C 1
ATOM 882 O O . THR A 1 107 ? -9.971 12.915 17.213 1.00 91.81 107 THR A O 1
ATOM 885 N N . MET A 1 108 ? -10.229 12.758 15.006 1.00 93.69 108 MET A N 1
ATOM 886 C CA . MET A 1 108 ? -11.192 11.637 15.061 1.00 93.69 108 MET A CA 1
ATOM 887 C C . MET A 1 108 ? -10.646 10.338 15.680 1.00 93.69 108 MET A C 1
ATOM 889 O O . MET A 1 108 ? -11.424 9.477 16.100 1.00 93.69 108 MET A O 1
ATOM 893 N N . PHE A 1 109 ? -9.321 10.212 15.803 1.00 94.94 109 PHE A N 1
ATOM 894 C CA . PHE A 1 109 ? -8.673 9.197 16.640 1.00 94.94 109 PHE A CA 1
ATOM 895 C C . PHE A 1 109 ? -8.603 9.670 18.097 1.00 94.94 109 PHE A C 1
ATOM 897 O O . PHE A 1 109 ? -7.539 9.923 18.656 1.00 94.94 109 PHE A O 1
ATOM 904 N N . SER A 1 110 ? -9.777 9.873 18.678 1.00 94.94 110 SER A N 1
ATOM 905 C CA . SER A 1 110 ? -9.967 10.256 20.070 1.00 94.94 110 SER A CA 1
ATOM 906 C C . SER A 1 110 ? -11.310 9.725 20.571 1.00 94.94 110 SER A C 1
ATOM 908 O O . SER A 1 110 ? -12.166 9.299 19.782 1.00 94.94 110 SER A O 1
ATOM 910 N N . GLY A 1 111 ? -11.469 9.742 21.890 1.00 95.19 111 GLY A N 1
ATOM 911 C CA . GLY A 1 111 ? -12.662 9.300 22.593 1.00 95.19 111 GLY A CA 1
ATOM 912 C C . GLY A 1 111 ? -12.382 9.115 24.079 1.00 95.19 111 GLY A C 1
ATOM 913 O O . GLY A 1 111 ? -11.291 9.405 24.579 1.00 95.19 111 GLY A O 1
ATOM 914 N N . THR A 1 112 ? -13.382 8.614 24.785 1.00 97.94 112 THR A N 1
ATOM 915 C CA . THR A 1 112 ? -13.255 8.092 26.146 1.00 97.94 112 THR A CA 1
ATOM 916 C C . THR A 1 112 ? -12.306 6.891 26.195 1.00 97.94 112 THR A C 1
ATOM 918 O O . THR A 1 112 ? -11.977 6.286 25.176 1.00 97.94 112 THR A O 1
ATOM 921 N N . SER A 1 113 ? -11.898 6.497 27.405 1.00 98.06 113 SER A N 1
ATOM 922 C CA . SER A 1 113 ? -11.070 5.298 27.607 1.00 98.06 113 SER A CA 1
ATOM 923 C C . SER A 1 113 ? -11.683 4.048 26.956 1.00 98.06 113 SER A C 1
ATOM 925 O O . SER A 1 113 ? -10.984 3.309 26.268 1.00 98.06 113 SER A O 1
ATOM 927 N N . ALA A 1 114 ? -12.999 3.852 27.098 1.00 97.69 114 ALA A N 1
ATOM 928 C CA . ALA A 1 114 ? -13.699 2.716 26.501 1.00 97.69 114 ALA A CA 1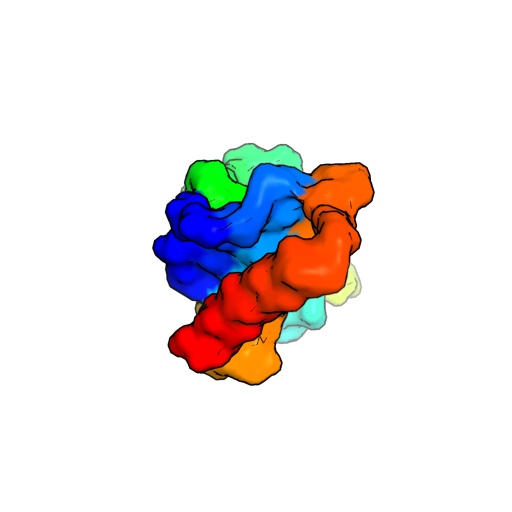
ATOM 929 C C . ALA A 1 114 ? -13.616 2.729 24.964 1.00 97.69 114 ALA A C 1
ATOM 931 O O . ALA A 1 114 ? -13.184 1.748 24.367 1.00 97.69 114 ALA A O 1
ATOM 932 N N . GLU A 1 115 ? -13.929 3.864 24.332 1.00 96.06 115 GLU A N 1
ATOM 933 C CA . GLU A 1 115 ? -13.881 3.999 22.869 1.00 96.06 115 GLU A CA 1
ATOM 934 C C . GLU A 1 115 ? -12.464 3.817 22.316 1.00 96.06 115 GLU A C 1
ATOM 936 O O . GLU A 1 115 ? -12.278 3.171 21.286 1.00 96.06 115 GLU A O 1
ATOM 941 N N . MET A 1 116 ? -11.451 4.357 23.002 1.00 97.50 116 MET A N 1
ATOM 942 C CA . MET A 1 116 ? -10.058 4.182 22.592 1.00 97.50 116 MET A CA 1
ATOM 943 C C . MET A 1 116 ? -9.632 2.717 22.660 1.00 97.50 116 MET A C 1
ATOM 945 O O . MET A 1 116 ? -8.977 2.234 21.738 1.00 97.50 116 MET A O 1
ATOM 949 N N . MET A 1 117 ? -10.029 1.994 23.708 1.00 97.88 117 MET A N 1
ATOM 950 C CA . MET A 1 117 ? -9.741 0.564 23.815 1.00 97.88 117 MET A CA 1
ATOM 951 C C . MET A 1 117 ? -10.419 -0.240 22.705 1.00 97.88 117 MET A C 1
ATOM 953 O O . MET A 1 117 ? -9.805 -1.163 22.174 1.00 97.88 117 MET A O 1
ATOM 957 N N . ASP A 1 118 ? -11.637 0.118 22.309 1.00 96.44 118 ASP A N 1
ATOM 958 C CA . ASP A 1 118 ? -12.336 -0.571 21.222 1.00 96.44 118 ASP A CA 1
ATOM 959 C C . ASP A 1 118 ? -11.673 -0.321 19.860 1.00 96.44 118 ASP A C 1
ATOM 961 O O . ASP A 1 118 ? -11.426 -1.271 19.118 1.00 96.44 118 ASP A O 1
ATOM 965 N N . ILE A 1 119 ? -11.271 0.921 19.566 1.00 96.50 119 ILE A N 1
ATOM 966 C CA . ILE A 1 119 ? -10.495 1.261 18.358 1.00 96.50 119 ILE A CA 1
ATOM 967 C C . ILE A 1 119 ? -9.196 0.445 18.297 1.00 96.50 119 ILE A C 1
ATOM 969 O O . ILE A 1 119 ? -8.854 -0.110 17.251 1.00 96.50 119 ILE A O 1
ATOM 973 N N . LEU A 1 120 ? -8.465 0.370 19.414 1.00 97.31 120 LEU A N 1
ATOM 974 C CA . LEU A 1 120 ? -7.202 -0.365 19.489 1.00 97.31 120 LEU A CA 1
ATOM 975 C C . LEU A 1 120 ? -7.405 -1.871 19.295 1.00 97.31 120 LEU A C 1
ATOM 977 O O . LEU A 1 120 ? -6.625 -2.482 18.569 1.00 97.31 120 LEU A O 1
ATOM 981 N N . ARG A 1 121 ? -8.464 -2.455 19.867 1.00 97.12 121 ARG A N 1
ATOM 982 C CA . ARG A 1 121 ? -8.808 -3.874 19.675 1.00 97.12 121 ARG A CA 1
ATOM 983 C C . ARG A 1 121 ? -9.152 -4.199 18.227 1.00 97.12 121 ARG A C 1
ATOM 985 O O . ARG A 1 121 ? -8.732 -5.239 17.731 1.00 97.12 121 ARG A O 1
ATOM 992 N N . GLU A 1 122 ? -9.893 -3.330 17.538 1.00 96.75 122 GLU A N 1
ATOM 993 C CA . GLU A 1 122 ? -10.190 -3.534 16.114 1.00 96.75 122 GLU A CA 1
ATOM 994 C C . GLU A 1 122 ? -8.901 -3.541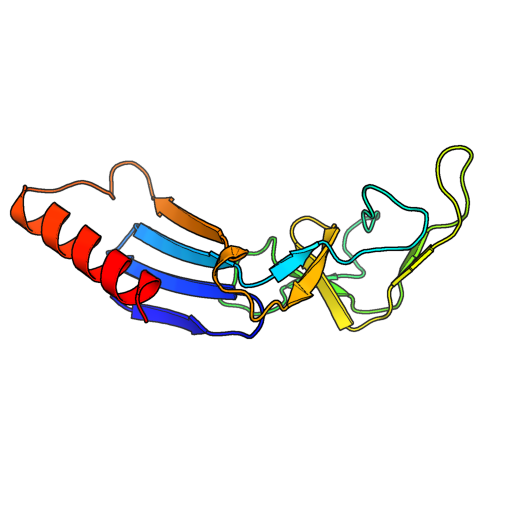 15.278 1.00 96.75 122 GLU A C 1
ATOM 996 O O . GLU A 1 122 ? -8.707 -4.422 14.439 1.00 96.75 122 GLU A O 1
ATOM 1001 N N . ILE A 1 123 ? -7.987 -2.601 15.540 1.00 97.62 123 ILE A N 1
ATOM 1002 C CA . ILE A 1 123 ? -6.687 -2.523 14.857 1.00 97.62 123 ILE A CA 1
ATOM 1003 C C . ILE A 1 123 ? -5.828 -3.752 15.168 1.00 97.62 123 ILE A C 1
ATOM 1005 O O . ILE A 1 123 ? -5.263 -4.353 14.255 1.00 97.62 123 ILE A O 1
ATOM 1009 N N . GLU A 1 124 ? -5.743 -4.145 16.438 1.00 97.56 124 GLU A N 1
ATOM 1010 C CA . GLU A 1 124 ? -5.011 -5.334 16.877 1.00 97.56 124 GLU A CA 1
ATOM 1011 C C . GLU A 1 124 ? -5.547 -6.602 16.202 1.00 97.56 124 GLU A C 1
ATOM 1013 O O . GLU A 1 124 ? -4.762 -7.414 15.713 1.00 97.56 124 GLU A O 1
ATOM 1018 N N . GLY A 1 125 ? -6.871 -6.746 16.099 1.00 96.31 125 GLY A N 1
ATOM 1019 C CA . GLY A 1 125 ? -7.507 -7.864 15.404 1.00 96.31 125 GLY A CA 1
ATOM 1020 C C . GLY A 1 125 ? -7.073 -7.975 13.941 1.00 96.31 125 GLY A C 1
ATOM 1021 O O . GLY A 1 125 ? -6.776 -9.073 13.475 1.00 96.31 125 GLY A O 1
ATOM 1022 N N . VAL A 1 126 ? -6.960 -6.847 13.232 1.00 95.75 126 VAL A N 1
ATOM 1023 C CA . VAL A 1 126 ? -6.459 -6.822 11.845 1.00 95.75 126 VAL A CA 1
ATOM 1024 C C . VAL A 1 126 ? -4.965 -7.138 11.769 1.00 95.75 126 VAL A C 1
ATOM 1026 O O . VAL A 1 126 ? -4.538 -7.827 10.850 1.00 95.75 126 VAL A O 1
ATOM 1029 N N . ILE A 1 127 ? -4.154 -6.640 12.706 1.00 95.12 127 ILE A N 1
ATOM 1030 C CA . ILE A 1 127 ? -2.704 -6.900 12.719 1.00 95.12 127 ILE A CA 1
ATOM 1031 C C . ILE A 1 127 ? -2.416 -8.376 13.009 1.00 95.12 127 ILE A C 1
ATOM 1033 O O . ILE A 1 127 ? -1.494 -8.947 12.424 1.00 95.12 127 ILE A O 1
ATOM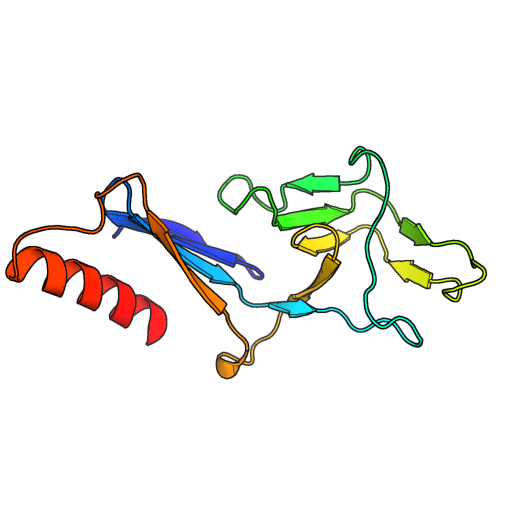 1037 N N . ASN A 1 128 ? -3.191 -9.002 13.891 1.00 93.25 128 ASN A N 1
ATOM 1038 C CA . ASN A 1 128 ? -2.971 -10.383 14.311 1.00 93.25 128 ASN A CA 1
ATOM 1039 C C . ASN A 1 128 ? -3.583 -11.418 13.353 1.00 93.25 128 ASN A C 1
ATOM 1041 O O . ASN A 1 128 ? -3.045 -12.523 13.277 1.00 93.25 128 ASN A O 1
ATOM 1045 N N . GLY A 1 129 ? -4.632 -11.063 12.601 1.00 83.50 129 GLY A N 1
ATOM 1046 C CA . GLY A 1 129 ? -5.212 -11.889 11.527 1.00 83.50 129 GLY A CA 1
ATOM 1047 C C . GLY A 1 129 ? -4.275 -12.081 10.342 1.00 83.50 129 GLY A C 1
ATOM 1048 O O . GLY A 1 129 ? -4.163 -13.224 9.859 1.00 83.50 129 GLY A O 1
#